Protein AF-A0A3Q3MUT2-F1 (afdb_monomer)

Foldseek 3Di:
DPPVVVVVVVVVVVVVVVVVPPPPPPDPPPDFDWDWDDADPVGDIDIDTDDPPPPDDPPDPVSVVVVVVVVVVVVVVVVVVVVVVVVVVVVVVVVVVVVVVVVVVVVVVVVVVVVVVVVVVVVVVVVVVVVD

Organism: NCBI:txid205130

InterPro domains:
  IPR022082 Noelin domain [PF12308] (27-124)
  IPR050605 Olfactomed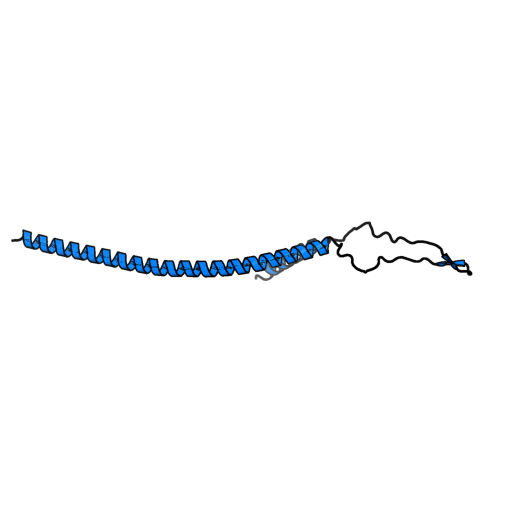in-like domain-containing protein [PTHR23192] (33-124)

Mean predicted aligned error: 19.08 Å

Solvent-accessible surface area (backbone atoms only — not comparable to full-atom values): 8045 Å² total; per-residue (Å²): 143,68,68,67,62,59,50,52,53,52,51,53,54,49,58,62,54,56,71,74,66,74,74,73,80,87,68,93,81,78,76,82,70,70,58,80,69,55,71,47,100,83,73,50,75,48,72,60,72,74,72,80,74,88,73,82,73,94,68,50,66,67,60,51,50,51,51,53,49,50,54,49,52,52,52,49,52,53,52,49,53,55,47,50,57,48,50,55,50,51,50,54,50,52,53,53,49,50,56,51,49,53,55,50,50,53,52,51,51,52,52,52,52,52,50,52,52,51,51,54,52,51,52,54,52,53,53,56,62,74,74,109

Sequence (132 aa):
MQPASKLLTLILLIFMGTELTQVLPANPEESWQVYSSAQDSEGRCVCTVVAPQQSMCSRDARTKQLRQLLEKVQNMTQSIQVLDQRTQRDLQYVEKMEVQLRGLETKFRQVEENHKQNIAKQYKVQSLISSH

Radius of gyration: 41.92 Å; Cα contacts (8 Å, |Δi|>4): 28; chains: 1; bounding box: 70×48×135 Å

pLDDT: mean 76.7, std 18.64, range [40.69, 98.31]

Secondary structure (DSSP, 8-state):
--HHHHHHHHHHHHHHHHTTS------------EEEEEE-TTSPEEEEE-PPP-S--TT-HHHHHHHHHHHHHHHHHHHHHHHHHHHHHHHHHHHHHHHHHHHHHHHHHHHHHHHHHHHHHHHHHHHHHHT-

Structure (mmCIF, N/CA/C/O backbone):
data_AF-A0A3Q3MUT2-F1
#
_entry.id   AF-A0A3Q3MUT2-F1
#
loop_
_atom_site.group_PDB
_atom_site.id
_atom_site.type_symbol
_atom_site.label_atom_id
_atom_site.label_alt_id
_atom_site.label_comp_id
_atom_site.label_asym_id
_atom_site.label_entity_id
_atom_site.label_seq_id
_atom_site.pdbx_PDB_ins_code
_atom_site.Cartn_x
_atom_site.Cartn_y
_atom_site.Cartn_z
_atom_site.occupancy
_atom_site.B_iso_or_equiv
_atom_site.auth_seq_id
_atom_site.auth_comp_id
_atom_site.auth_asym_id
_atom_site.auth_atom_id
_atom_site.pdbx_PDB_model_num
ATOM 1 N N . MET A 1 1 ? -0.431 40.759 -4.231 1.00 47.97 1 MET A N 1
ATOM 2 C CA . MET A 1 1 ? 0.695 40.756 -5.195 1.00 47.97 1 MET A CA 1
ATOM 3 C C . MET A 1 1 ? 1.488 39.457 -5.029 1.00 47.97 1 MET A C 1
ATOM 5 O O . MET A 1 1 ? 2.404 39.409 -4.228 1.00 47.97 1 MET A O 1
ATOM 9 N N . GLN A 1 2 ? 1.089 38.371 -5.702 1.00 59.97 2 GLN A N 1
ATOM 10 C CA . GLN A 1 2 ? 1.756 37.052 -5.646 1.00 59.97 2 GLN A CA 1
ATOM 11 C C . GLN A 1 2 ? 2.146 36.406 -7.009 1.00 59.97 2 GLN A C 1
ATOM 13 O O . GLN A 1 2 ? 2.590 35.257 -6.990 1.00 59.97 2 GLN A O 1
ATOM 18 N N . PRO A 1 3 ? 2.050 37.059 -8.194 1.00 60.22 3 PRO A N 1
ATOM 19 C CA . PRO A 1 3 ? 2.354 36.376 -9.460 1.00 60.22 3 PRO A CA 1
ATOM 20 C C . PRO A 1 3 ? 3.863 36.189 -9.713 1.00 60.22 3 PRO A C 1
ATOM 22 O O . PRO A 1 3 ? 4.257 35.246 -10.393 1.00 60.22 3 PRO A O 1
ATOM 25 N N . ALA A 1 4 ? 4.720 37.037 -9.132 1.00 63.25 4 ALA A N 1
ATOM 26 C CA . ALA A 1 4 ? 6.162 37.025 -9.394 1.00 63.25 4 ALA A CA 1
ATOM 27 C C . ALA A 1 4 ? 6.881 35.795 -8.813 1.00 63.25 4 ALA A C 1
ATOM 29 O O . ALA A 1 4 ? 7.789 35.263 -9.441 1.00 63.25 4 ALA A O 1
ATOM 30 N N . SER A 1 5 ? 6.445 35.296 -7.650 1.00 69.62 5 SER A N 1
ATOM 31 C CA . SER A 1 5 ? 7.063 34.124 -7.010 1.00 69.62 5 SER A CA 1
ATOM 32 C C . SER A 1 5 ? 6.817 32.846 -7.813 1.00 69.62 5 SER A C 1
ATOM 34 O O . SER A 1 5 ? 7.750 32.087 -8.052 1.00 69.62 5 SER A O 1
ATOM 36 N N . LYS A 1 6 ? 5.589 32.655 -8.312 1.00 72.94 6 LYS A N 1
ATOM 37 C CA . LYS A 1 6 ? 5.221 31.503 -9.149 1.00 72.94 6 LYS A CA 1
ATOM 38 C C . LYS A 1 6 ? 5.990 31.500 -10.471 1.00 72.94 6 LYS A C 1
ATOM 40 O O . LYS A 1 6 ? 6.438 30.444 -10.907 1.00 72.94 6 LYS A O 1
ATOM 45 N N . LEU A 1 7 ? 6.175 32.678 -11.070 1.00 78.00 7 LEU A N 1
ATOM 46 C CA . LE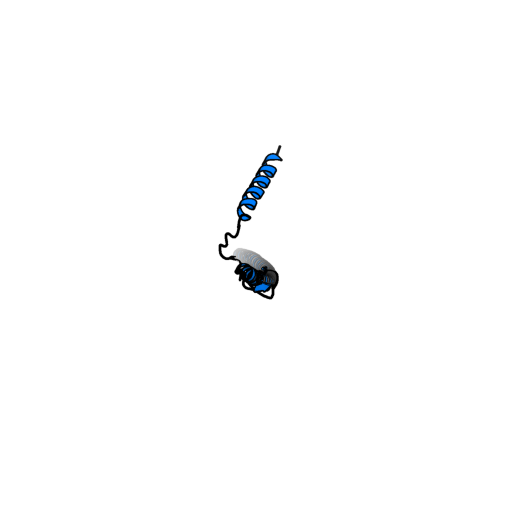U A 1 7 ? 6.942 32.842 -12.303 1.00 78.00 7 LEU A CA 1
ATOM 47 C C . LEU A 1 7 ? 8.429 32.529 -12.085 1.00 78.00 7 LEU A C 1
ATOM 49 O O . LEU A 1 7 ? 9.021 31.806 -12.879 1.00 78.00 7 LEU A O 1
ATOM 53 N N . LEU A 1 8 ? 9.007 32.997 -10.973 1.00 78.88 8 LEU A N 1
ATOM 54 C CA . LEU A 1 8 ? 10.399 32.721 -10.618 1.00 78.88 8 LEU A CA 1
ATOM 55 C C . LEU A 1 8 ? 10.641 31.219 -10.399 1.00 78.88 8 LEU A C 1
ATOM 57 O O . LEU A 1 8 ? 11.628 30.673 -10.883 1.00 78.88 8 LEU A O 1
ATOM 61 N N . THR A 1 9 ? 9.714 30.534 -9.719 1.00 80.06 9 THR A N 1
ATOM 62 C CA . THR A 1 9 ? 9.778 29.078 -9.527 1.00 80.06 9 THR A CA 1
ATOM 63 C C . THR A 1 9 ? 9.677 28.330 -10.854 1.00 80.06 9 THR A C 1
ATOM 65 O O . THR A 1 9 ? 10.409 27.368 -11.064 1.00 80.06 9 THR A O 1
ATOM 68 N N . LEU A 1 10 ? 8.814 28.777 -11.771 1.00 78.69 10 LEU A N 1
ATOM 69 C CA . LEU A 1 10 ? 8.665 28.149 -13.084 1.00 78.69 10 LEU A CA 1
ATOM 70 C C . LEU A 1 10 ? 9.933 28.313 -13.936 1.00 78.69 10 LEU A C 1
ATOM 72 O O . LEU A 1 10 ? 10.381 27.355 -14.557 1.00 78.69 10 LEU A O 1
ATOM 76 N N . ILE A 1 11 ? 10.549 29.498 -13.912 1.00 79.75 11 ILE A N 1
ATOM 77 C CA . ILE A 1 11 ? 11.806 29.779 -14.620 1.00 79.75 11 ILE A CA 1
ATOM 78 C C . ILE A 1 11 ? 12.950 28.926 -14.057 1.00 79.75 11 ILE A C 1
ATOM 80 O O . ILE A 1 11 ? 13.709 28.350 -14.832 1.00 79.75 11 ILE A O 1
ATOM 84 N N . LEU A 1 12 ? 13.041 28.783 -12.731 1.00 78.12 12 LEU A N 1
ATOM 85 C CA . LEU A 1 12 ? 14.031 27.918 -12.080 1.00 78.12 12 LEU A CA 1
ATOM 86 C C . LEU A 1 12 ? 13.859 26.444 -12.471 1.00 78.12 12 LEU A C 1
ATOM 88 O O . LEU A 1 12 ? 14.844 25.770 -12.756 1.00 78.12 12 LEU A O 1
ATOM 92 N N . LEU A 1 13 ? 12.621 25.947 -12.536 1.00 77.31 13 LEU A N 1
ATOM 93 C CA . LEU A 1 13 ? 12.341 24.573 -12.968 1.00 77.31 13 LEU A CA 1
ATOM 94 C C . LEU A 1 13 ? 12.719 24.337 -14.438 1.00 77.31 13 LEU A C 1
ATOM 96 O O . LEU A 1 13 ? 13.233 23.270 -14.768 1.00 77.31 13 LEU A O 1
ATOM 100 N N . ILE A 1 14 ? 12.512 25.330 -15.306 1.00 76.38 14 ILE A N 1
ATOM 101 C CA . ILE A 1 14 ? 12.891 25.253 -16.723 1.00 76.38 14 ILE A CA 1
ATOM 102 C C . ILE A 1 14 ? 14.417 25.272 -16.877 1.00 76.38 14 ILE A C 1
ATOM 104 O O . ILE A 1 14 ? 14.954 24.416 -17.574 1.00 76.38 14 ILE A O 1
ATOM 108 N N . PHE A 1 15 ? 15.122 26.172 -16.181 1.00 66.81 15 PHE A N 1
ATOM 109 C CA . PHE A 1 15 ? 16.590 26.257 -16.223 1.00 66.81 15 PHE A CA 1
ATOM 110 C C . PHE A 1 15 ? 17.275 24.988 -15.693 1.00 66.81 15 PHE A C 1
ATOM 112 O O . PHE A 1 15 ? 18.249 24.515 -16.272 1.00 66.81 15 PHE A O 1
ATOM 119 N N . MET A 1 16 ? 16.740 24.387 -14.627 1.00 67.56 16 MET A N 1
ATOM 120 C CA . MET A 1 16 ? 17.244 23.110 -14.106 1.00 67.56 16 MET A CA 1
ATOM 121 C C . MET A 1 16 ? 16.928 21.930 -15.045 1.00 67.56 16 MET A C 1
ATOM 123 O O . MET A 1 16 ? 17.662 20.945 -15.066 1.00 67.56 16 MET A O 1
ATOM 127 N N . GLY A 1 17 ? 15.852 22.020 -15.838 1.00 61.28 17 GLY A N 1
ATOM 128 C CA . GLY A 1 17 ? 15.485 21.019 -16.845 1.00 61.28 17 GLY A CA 1
ATOM 129 C C . GLY A 1 17 ? 16.324 21.084 -18.128 1.00 61.28 17 GLY A C 1
ATOM 130 O O . GLY A 1 17 ? 16.551 20.054 -18.765 1.00 61.28 17 GLY A O 1
ATOM 131 N N . THR A 1 18 ? 16.829 22.264 -18.502 1.00 59.53 18 THR A N 1
ATOM 132 C CA . THR A 1 18 ? 17.650 22.438 -19.713 1.00 59.53 18 THR A CA 1
ATOM 133 C C . THR A 1 18 ? 19.070 21.892 -19.563 1.00 59.53 18 THR A C 1
ATOM 135 O O . THR A 1 18 ? 19.602 21.341 -20.527 1.00 59.53 18 THR A O 1
ATOM 138 N N . GLU A 1 19 ? 19.647 21.931 -18.358 1.00 55.28 19 GLU A N 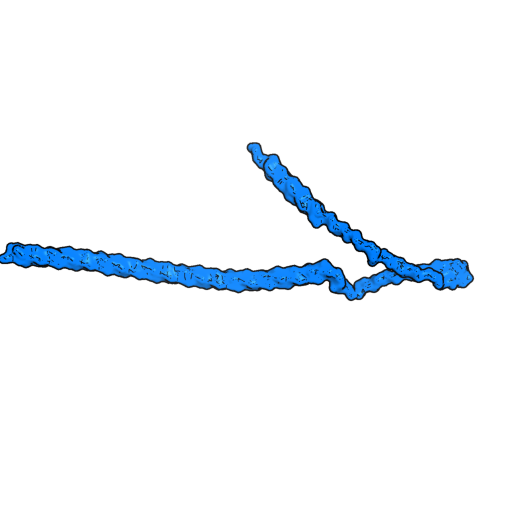1
ATOM 139 C CA . GLU A 1 19 ? 20.974 21.354 -18.072 1.00 55.28 19 GLU A CA 1
ATOM 140 C C . GLU A 1 19 ? 20.993 19.817 -18.187 1.00 55.28 19 GLU A C 1
ATOM 142 O O . GLU A 1 19 ? 22.036 19.220 -18.443 1.00 55.28 19 GLU A O 1
ATOM 147 N N . LEU A 1 20 ? 19.837 19.148 -18.074 1.00 52.12 20 LEU A N 1
ATOM 148 C CA . LEU A 1 20 ? 19.752 17.685 -18.171 1.00 52.12 20 LEU A CA 1
ATOM 149 C C . LEU A 1 20 ? 19.652 17.155 -19.615 1.00 52.12 20 LEU A C 1
ATOM 151 O O . LEU A 1 20 ? 19.651 15.941 -19.822 1.00 52.12 20 LEU A O 1
ATOM 155 N N . THR A 1 21 ? 19.549 18.038 -20.617 1.00 51.66 21 THR A N 1
ATOM 156 C CA . THR A 1 21 ? 19.313 17.639 -22.020 1.00 51.66 21 THR A CA 1
ATOM 157 C C . THR A 1 21 ? 20.555 17.783 -22.910 1.00 51.66 21 THR A C 1
ATOM 159 O O . THR A 1 21 ? 20.557 17.308 -24.043 1.00 51.66 21 THR A O 1
ATOM 162 N N . GLN A 1 22 ? 21.660 18.341 -22.405 1.00 49.47 22 GLN A N 1
ATOM 163 C CA . GLN A 1 22 ? 22.934 18.380 -23.132 1.00 49.47 22 GLN A CA 1
ATOM 164 C C . GLN A 1 22 ? 23.771 17.118 -22.885 1.00 49.47 22 GLN A C 1
ATOM 166 O O . GLN A 1 22 ? 24.910 17.175 -22.435 1.00 49.47 22 GLN A O 1
ATOM 171 N N . VAL A 1 23 ? 23.222 15.948 -23.217 1.00 43.12 23 VAL A N 1
ATOM 172 C CA . VAL A 1 23 ? 24.054 14.769 -23.495 1.00 43.12 23 VAL A CA 1
ATOM 173 C C . VAL A 1 23 ? 24.223 14.704 -25.004 1.00 43.12 23 VAL A C 1
ATOM 175 O O . VAL A 1 23 ? 23.531 13.962 -25.698 1.00 43.12 23 VAL A O 1
ATOM 178 N N . LEU A 1 24 ? 25.122 15.544 -25.515 1.00 42.84 24 LEU A N 1
ATOM 179 C CA . LEU A 1 24 ? 25.700 15.347 -26.835 1.0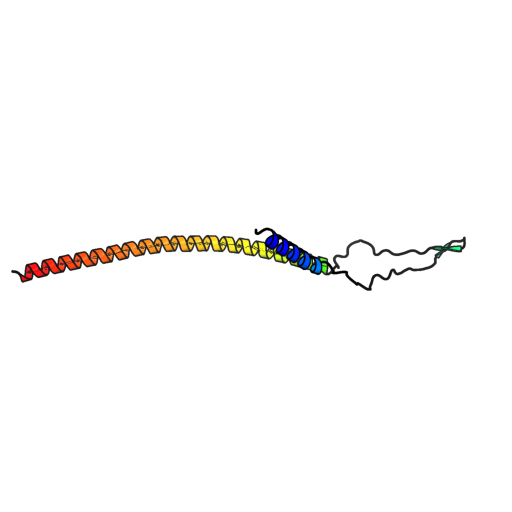0 42.84 24 LEU A CA 1
ATOM 180 C C . LEU A 1 24 ? 26.565 14.078 -26.729 1.00 42.84 24 LEU A C 1
ATOM 182 O O . LEU A 1 24 ? 27.521 14.079 -25.949 1.00 42.84 24 LEU A O 1
ATOM 186 N N . PRO A 1 25 ? 26.261 12.973 -27.431 1.00 40.69 25 PRO A N 1
ATOM 187 C CA . PRO A 1 25 ? 27.174 11.851 -27.459 1.00 40.69 25 PRO A CA 1
ATOM 188 C C . PRO A 1 25 ? 28.338 12.248 -28.366 1.00 40.69 25 PRO A C 1
ATOM 190 O O . PRO A 1 25 ? 28.265 12.113 -29.583 1.00 40.69 25 PRO A O 1
ATOM 193 N N . ALA A 1 26 ? 29.420 12.753 -27.775 1.00 45.00 26 ALA A N 1
ATOM 194 C CA . ALA A 1 26 ? 30.723 12.741 -28.422 1.00 45.00 26 ALA A CA 1
ATOM 195 C C . ALA A 1 26 ? 31.200 11.281 -28.461 1.00 45.00 26 ALA A C 1
ATOM 197 O O . ALA A 1 26 ? 31.929 10.826 -27.582 1.00 45.00 26 ALA A O 1
ATOM 198 N N . ASN A 1 27 ? 30.708 10.516 -29.435 1.00 42.22 27 ASN A N 1
ATOM 199 C CA . ASN A 1 27 ? 31.257 9.210 -29.769 1.00 42.22 27 ASN A CA 1
ATOM 200 C C . ASN A 1 27 ? 32.292 9.406 -30.892 1.00 42.22 27 ASN A C 1
ATOM 202 O O . ASN A 1 27 ? 31.908 9.864 -31.967 1.00 42.22 27 ASN A O 1
ATOM 206 N N . PRO A 1 28 ? 33.584 9.102 -30.676 1.00 46.81 28 PRO A N 1
ATOM 207 C CA . PRO A 1 28 ? 34.602 9.233 -31.711 1.00 46.81 28 PRO A CA 1
ATOM 208 C C . PRO A 1 28 ? 34.726 8.000 -32.629 1.00 46.81 28 PRO A C 1
ATOM 210 O O . PRO A 1 28 ? 35.728 7.888 -33.328 1.00 46.81 28 PRO A O 1
ATOM 213 N N . GLU A 1 29 ? 33.749 7.085 -32.680 1.00 46.91 29 GLU A N 1
ATOM 214 C CA . GLU A 1 29 ? 33.814 5.887 -33.539 1.00 46.91 29 GLU A CA 1
ATOM 215 C C . GLU A 1 29 ? 32.682 5.775 -34.580 1.00 46.91 29 GLU A C 1
ATOM 217 O O . GLU A 1 29 ? 32.010 4.754 -34.691 1.00 46.91 29 GLU A O 1
ATOM 222 N N . GLU A 1 30 ? 32.507 6.801 -35.415 1.00 48.41 30 GLU A N 1
ATOM 223 C CA . GLU A 1 30 ? 31.824 6.678 -36.718 1.00 48.41 30 GLU A CA 1
ATOM 224 C C . GLU A 1 30 ? 32.784 7.068 -37.853 1.00 48.41 30 GLU A C 1
ATOM 226 O O . GLU A 1 30 ? 32.581 8.032 -38.588 1.00 48.41 30 GLU A O 1
ATOM 231 N N . SER A 1 31 ? 33.891 6.336 -37.990 1.00 44.88 31 SER A N 1
ATOM 232 C CA . SER A 1 31 ? 34.734 6.468 -39.179 1.00 44.88 31 SER A CA 1
ATOM 233 C C . SER A 1 31 ? 34.113 5.662 -40.319 1.00 44.88 31 SER A C 1
ATOM 235 O O . SER A 1 31 ? 34.104 4.430 -40.291 1.00 44.88 31 SER A O 1
ATOM 237 N N . TRP A 1 32 ? 33.569 6.358 -41.320 1.00 54.44 32 TRP A N 1
ATOM 238 C CA . TRP A 1 32 ? 33.148 5.760 -42.585 1.00 54.44 32 TRP A CA 1
ATOM 239 C C . TRP A 1 32 ? 34.333 5.015 -43.209 1.00 54.44 32 TRP A C 1
ATOM 241 O O . TRP A 1 32 ? 35.309 5.634 -43.628 1.00 54.44 32 TRP A O 1
ATOM 251 N N . GLN A 1 33 ? 34.264 3.687 -43.302 1.00 53.47 33 GLN A N 1
ATOM 252 C CA . GLN A 1 33 ? 35.265 2.935 -44.055 1.00 53.47 33 GLN A CA 1
ATOM 253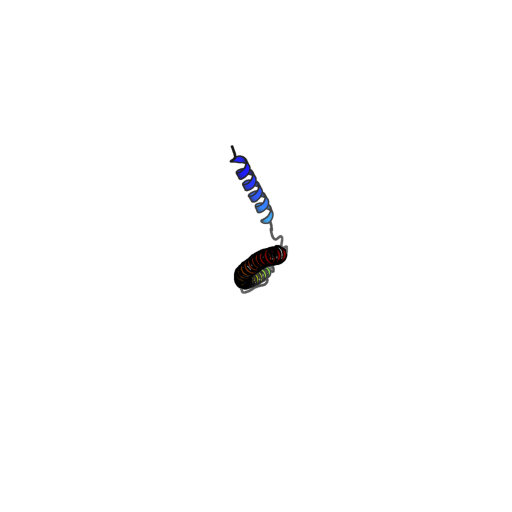 C C . GLN A 1 33 ? 34.924 3.007 -45.546 1.00 53.47 33 GLN A C 1
ATOM 255 O O . GLN A 1 33 ? 33.989 2.367 -46.027 1.00 53.47 33 GLN A O 1
ATOM 260 N N . VAL A 1 34 ? 35.673 3.838 -46.273 1.00 55.12 34 VAL A N 1
ATOM 261 C CA . VAL A 1 34 ? 35.557 4.007 -47.725 1.00 55.12 34 VAL A CA 1
ATOM 262 C C . VAL A 1 34 ? 36.602 3.129 -48.405 1.00 55.12 34 VAL A C 1
ATOM 264 O O . VAL A 1 34 ? 37.800 3.377 -48.283 1.00 55.12 34 VAL A O 1
ATOM 267 N N . TYR A 1 35 ? 36.161 2.119 -49.153 1.00 53.44 35 TYR A N 1
ATOM 268 C CA . TYR A 1 35 ? 37.037 1.378 -50.058 1.00 53.44 35 TYR A CA 1
ATOM 269 C C . TYR A 1 35 ? 37.070 2.110 -51.402 1.00 53.44 35 TYR A C 1
ATOM 271 O O . TYR A 1 35 ? 36.024 2.341 -52.013 1.00 53.44 35 TYR A O 1
ATOM 279 N N . SER A 1 36 ? 38.259 2.518 -51.849 1.00 58.69 36 SER A N 1
ATOM 280 C CA . SER A 1 36 ? 38.419 3.254 -53.105 1.00 58.69 36 SER A CA 1
ATOM 281 C C . SER A 1 36 ? 38.934 2.358 -54.234 1.00 58.69 36 SER A C 1
ATOM 283 O O . SER A 1 36 ? 39.889 1.604 -54.056 1.00 58.69 36 SER A O 1
ATOM 285 N N . SER A 1 37 ? 38.322 2.555 -55.406 1.00 55.22 37 SER A N 1
ATOM 286 C CA . SER A 1 37 ? 38.684 2.127 -56.766 1.00 55.22 37 SER A CA 1
ATOM 287 C C . SER A 1 37 ? 38.259 0.728 -57.244 1.00 55.22 37 SER A C 1
ATOM 289 O O . SER A 1 37 ? 38.977 -0.258 -57.132 1.00 55.22 37 SER A O 1
ATOM 291 N N . ALA A 1 38 ? 37.124 0.693 -57.947 1.00 61.31 38 ALA A N 1
ATOM 292 C CA . ALA A 1 38 ? 37.064 0.027 -59.247 1.00 61.31 38 ALA A CA 1
ATOM 293 C C . ALA A 1 38 ? 37.038 1.129 -60.322 1.00 61.31 38 ALA A C 1
ATOM 295 O O . ALA A 1 38 ? 36.304 2.113 -60.178 1.00 61.31 38 ALA A O 1
ATOM 296 N N . GLN A 1 39 ? 37.890 1.011 -61.341 1.00 61.59 39 GLN A N 1
ATOM 297 C CA . GLN A 1 39 ? 38.003 1.990 -62.422 1.00 61.59 39 GLN A CA 1
ATOM 298 C C . GLN A 1 39 ? 37.136 1.533 -63.595 1.00 61.59 39 GLN A C 1
ATOM 300 O O . GLN A 1 39 ? 37.299 0.420 -64.092 1.00 61.59 39 GLN A O 1
ATOM 305 N N . ASP A 1 40 ? 36.198 2.380 -64.009 1.00 60.97 40 ASP A N 1
ATOM 306 C CA . ASP A 1 40 ? 35.431 2.155 -65.233 1.00 60.97 40 ASP A CA 1
ATOM 307 C C . ASP A 1 40 ? 36.332 2.393 -66.461 1.00 60.97 40 ASP A C 1
ATOM 309 O O . ASP A 1 40 ? 37.319 3.128 -66.380 1.00 60.97 40 ASP A O 1
ATOM 313 N N . SER A 1 41 ? 35.987 1.805 -67.607 1.00 64.81 41 SER A N 1
ATOM 314 C CA . SER A 1 41 ? 36.735 1.891 -68.878 1.00 64.81 41 SER A CA 1
ATOM 315 C C . SER A 1 41 ? 36.970 3.326 -69.389 1.00 64.81 41 SER A C 1
ATOM 317 O O . SER A 1 41 ? 37.820 3.549 -70.247 1.00 64.81 41 SER A O 1
ATOM 319 N N . GLU A 1 42 ? 36.273 4.306 -68.809 1.00 69.56 42 GLU A N 1
ATOM 320 C CA . GLU A 1 42 ? 36.385 5.743 -69.086 1.00 69.56 42 GLU A CA 1
ATOM 321 C C . GLU A 1 42 ? 37.191 6.528 -68.021 1.00 69.56 42 GLU A C 1
ATOM 323 O O . GLU A 1 42 ? 37.182 7.757 -68.013 1.00 69.56 42 GLU A O 1
ATOM 328 N N . GLY A 1 43 ? 37.875 5.850 -67.090 1.00 64.69 43 GLY A N 1
ATOM 329 C CA . GLY A 1 43 ? 38.799 6.474 -66.128 1.00 64.69 43 GLY A CA 1
ATOM 330 C C . GLY A 1 43 ? 38.154 7.133 -64.900 1.00 64.69 43 GLY A C 1
ATOM 331 O O . GLY A 1 43 ? 38.848 7.788 -64.123 1.00 64.69 43 GLY A O 1
ATOM 332 N N . ARG A 1 44 ? 36.845 6.958 -64.678 1.00 67.44 44 ARG A N 1
ATOM 333 C CA . ARG A 1 44 ? 36.139 7.475 -63.490 1.00 67.44 44 ARG A CA 1
ATOM 334 C C . ARG A 1 44 ? 36.282 6.518 -62.300 1.00 67.44 44 ARG A C 1
ATOM 336 O O . ARG A 1 44 ? 36.074 5.314 -62.441 1.00 67.44 44 ARG A O 1
ATOM 343 N N . CYS A 1 45 ? 36.599 7.056 -61.121 1.00 65.81 45 CYS A N 1
ATOM 344 C CA . CYS A 1 45 ? 36.671 6.292 -59.873 1.00 65.81 45 CYS A CA 1
ATOM 345 C C . CYS A 1 45 ? 35.277 6.125 -59.260 1.00 65.81 45 CYS A C 1
ATOM 347 O O . CYS A 1 45 ? 34.616 7.118 -58.954 1.00 65.81 45 CYS A O 1
ATOM 349 N N . VAL A 1 46 ? 34.850 4.882 -59.035 1.00 66.56 46 VAL A N 1
ATOM 350 C CA . VAL A 1 46 ? 33.615 4.589 -58.297 1.00 66.56 46 VAL A CA 1
ATOM 351 C C . VAL A 1 46 ? 33.966 4.255 -56.848 1.00 66.56 46 VAL A C 1
ATOM 353 O O . VAL A 1 46 ? 34.681 3.288 -56.579 1.00 66.56 46 VAL A O 1
ATOM 356 N N . CYS A 1 47 ? 33.466 5.061 -55.909 1.00 64.62 47 CYS A N 1
ATOM 357 C CA . CYS A 1 47 ? 33.579 4.816 -54.471 1.00 64.62 47 CYS A CA 1
ATOM 358 C C . CYS A 1 47 ? 32.285 4.166 -53.978 1.00 64.62 47 CYS A C 1
ATOM 360 O O . CYS A 1 47 ? 31.222 4.783 -54.050 1.00 64.62 47 CYS A O 1
ATOM 362 N N . THR A 1 48 ? 32.365 2.940 -53.461 1.00 65.50 48 THR A N 1
ATOM 363 C CA . THR A 1 48 ? 31.210 2.296 -52.820 1.00 65.50 48 THR A CA 1
ATOM 364 C C . THR A 1 48 ? 31.338 2.463 -51.315 1.00 65.50 48 THR A C 1
ATOM 366 O O . THR A 1 48 ? 32.270 1.948 -50.700 1.00 65.50 48 THR A O 1
ATOM 369 N N . VAL A 1 49 ? 30.405 3.202 -50.721 1.00 66.50 49 VAL A N 1
ATOM 370 C CA . VAL A 1 49 ? 30.302 3.338 -49.268 1.00 66.50 49 VAL A CA 1
ATOM 371 C C . VAL A 1 49 ? 29.421 2.218 -48.724 1.00 66.50 49 VAL A C 1
ATOM 373 O O . VAL A 1 49 ? 28.282 2.045 -49.156 1.00 66.50 49 VAL A O 1
ATOM 376 N N . VAL A 1 50 ? 29.945 1.434 -47.781 1.00 63.28 50 VAL A N 1
ATOM 377 C CA . VAL A 1 50 ? 29.141 0.442 -47.060 1.00 63.28 50 VAL A CA 1
ATOM 378 C C . VAL A 1 50 ? 28.493 1.156 -45.882 1.00 63.28 50 VAL A C 1
ATOM 380 O O . VAL A 1 50 ? 29.121 1.369 -44.848 1.00 63.28 50 VAL A O 1
ATOM 383 N N . ALA A 1 51 ? 27.231 1.552 -46.045 1.00 61.88 51 ALA A N 1
ATOM 384 C CA . ALA A 1 51 ? 26.424 1.961 -44.905 1.00 61.88 51 ALA A CA 1
ATOM 385 C C . ALA A 1 51 ? 26.221 0.736 -43.989 1.00 61.88 51 ALA A C 1
ATOM 387 O O . ALA A 1 51 ? 25.895 -0.343 -44.501 1.00 61.88 51 ALA A O 1
ATOM 388 N N . PRO A 1 52 ? 26.397 0.862 -42.661 1.00 51.84 52 PRO A N 1
ATOM 389 C CA . PRO A 1 52 ? 26.057 -0.207 -41.732 1.00 51.84 52 PRO A CA 1
ATOM 390 C C . PRO A 1 52 ? 24.620 -0.659 -42.004 1.00 51.84 52 PRO A C 1
ATOM 392 O O . PRO A 1 52 ? 23.703 0.164 -42.036 1.00 51.84 52 PRO A O 1
ATOM 395 N N . GLN A 1 53 ? 24.421 -1.954 -42.254 1.00 52.25 53 GLN A N 1
ATOM 396 C CA . GLN A 1 53 ? 23.091 -2.512 -42.490 1.00 52.25 53 GLN A CA 1
ATOM 397 C C . GLN A 1 53 ? 22.200 -2.150 -41.294 1.00 52.25 53 GLN A C 1
ATOM 399 O O . GLN A 1 53 ? 22.444 -2.603 -40.177 1.00 52.25 53 GLN A O 1
ATOM 404 N N . GLN A 1 54 ? 21.146 -1.358 -41.525 1.00 54.47 54 GLN A N 1
ATOM 405 C CA . GLN A 1 54 ? 20.142 -0.987 -40.513 1.00 54.47 54 GLN A CA 1
ATOM 406 C C . GLN A 1 54 ? 19.280 -2.184 -40.059 1.00 54.47 54 GLN A C 1
ATOM 408 O O . GLN A 1 54 ? 18.208 -2.020 -39.481 1.00 54.47 54 GLN A O 1
ATOM 413 N N . SER A 1 55 ? 19.720 -3.415 -40.313 1.00 51.88 55 SER A N 1
ATOM 414 C CA . SER A 1 55 ? 19.094 -4.610 -39.781 1.00 51.88 55 SER A CA 1
ATOM 415 C C . SER A 1 55 ? 19.695 -4.938 -38.413 1.00 51.88 55 SER A C 1
ATOM 417 O O . SER A 1 55 ? 20.769 -5.524 -38.307 1.00 51.88 55 SER A O 1
ATOM 419 N N . MET A 1 56 ? 18.924 -4.633 -37.369 1.00 49.22 56 MET A N 1
ATOM 420 C CA . MET A 1 56 ? 18.933 -5.362 -36.096 1.00 49.22 56 MET A CA 1
ATOM 421 C C . MET A 1 56 ? 20.209 -5.234 -35.246 1.00 49.22 56 MET A C 1
ATOM 423 O O . MET A 1 56 ? 20.939 -6.200 -35.042 1.00 49.22 56 MET A O 1
ATOM 427 N N . CYS A 1 57 ? 20.413 -4.083 -34.600 1.00 45.88 57 CYS A N 1
ATOM 428 C CA . CYS A 1 57 ? 21.278 -4.011 -33.421 1.00 45.88 57 CYS A CA 1
ATOM 429 C C . CYS A 1 57 ? 20.536 -3.447 -32.209 1.00 45.88 57 CYS A C 1
ATOM 431 O O . CYS A 1 57 ? 20.575 -2.267 -31.887 1.00 45.88 57 CYS A O 1
ATOM 433 N N . SER A 1 58 ? 19.965 -4.372 -31.440 1.00 50.72 58 SER A N 1
ATOM 434 C CA . SER A 1 58 ? 19.632 -4.257 -30.017 1.00 50.72 58 SER A CA 1
ATOM 435 C C . SER A 1 58 ? 20.865 -3.964 -29.114 1.00 50.72 58 SER A C 1
ATOM 437 O O . SER A 1 58 ? 20.933 -4.447 -27.978 1.00 50.72 58 SER A O 1
ATOM 439 N N . ARG A 1 59 ? 21.876 -3.232 -29.608 1.00 53.72 59 ARG A N 1
ATOM 440 C CA . ARG A 1 59 ? 23.181 -2.995 -28.959 1.00 53.72 59 ARG A CA 1
ATOM 441 C C . ARG A 1 59 ? 23.376 -1.588 -28.402 1.00 53.72 59 ARG A C 1
ATOM 443 O O . ARG A 1 59 ? 24.373 -1.393 -27.716 1.00 53.72 59 ARG A O 1
ATOM 450 N N . ASP A 1 60 ? 22.431 -0.667 -28.570 1.00 60.53 60 ASP A N 1
ATOM 451 C CA . ASP A 1 60 ? 22.460 0.573 -27.796 1.00 60.53 60 ASP A CA 1
ATOM 452 C C . ASP A 1 60 ? 22.321 0.238 -26.312 1.00 60.53 60 ASP A C 1
ATOM 454 O O . ASP A 1 60 ? 21.276 -0.248 -25.863 1.00 60.53 60 ASP A O 1
ATOM 458 N N . ALA A 1 61 ? 23.375 0.491 -25.533 1.00 64.19 61 ALA A N 1
ATOM 459 C CA . ALA A 1 61 ? 23.346 0.357 -24.077 1.00 64.19 61 ALA A CA 1
ATOM 460 C C . ALA A 1 61 ? 22.114 1.072 -23.489 1.00 64.19 61 ALA A C 1
ATOM 462 O O . ALA A 1 61 ? 21.434 0.525 -22.623 1.00 64.19 61 ALA A O 1
ATOM 463 N N . ARG A 1 62 ? 21.743 2.216 -24.079 1.00 69.50 62 ARG A N 1
ATOM 464 C CA . ARG A 1 6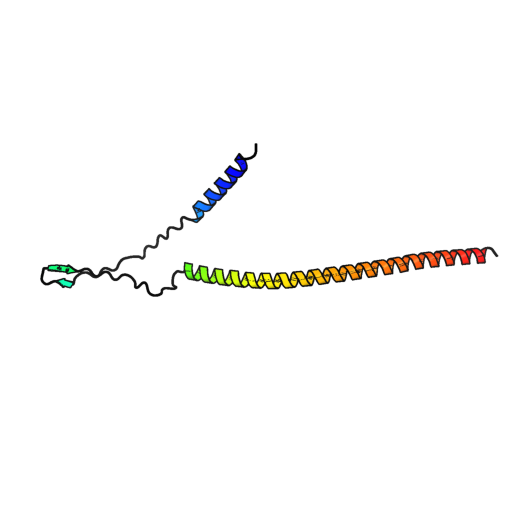2 ? 20.538 2.991 -23.766 1.00 69.50 62 ARG A CA 1
ATOM 465 C C . ARG A 1 62 ? 19.236 2.204 -23.957 1.00 69.50 62 ARG A C 1
ATOM 467 O O . ARG A 1 62 ? 18.362 2.250 -23.096 1.00 69.50 62 ARG A O 1
ATOM 474 N N . THR A 1 63 ? 19.101 1.443 -25.041 1.00 67.94 63 THR A N 1
ATOM 475 C CA . THR A 1 63 ? 17.898 0.641 -25.328 1.00 67.94 63 THR A CA 1
ATOM 476 C C . THR A 1 63 ? 17.783 -0.555 -24.379 1.00 67.94 63 THR A C 1
ATOM 478 O O . THR A 1 63 ? 16.681 -0.909 -23.958 1.00 67.94 63 THR A O 1
ATOM 481 N N . LYS A 1 64 ? 18.910 -1.154 -23.970 1.00 74.50 64 LYS A N 1
ATOM 482 C CA . LYS A 1 64 ? 18.926 -2.195 -22.926 1.00 74.50 64 LYS A CA 1
ATOM 483 C C . LYS A 1 64 ? 18.573 -1.630 -21.548 1.00 74.50 64 LYS A C 1
ATOM 485 O O . LYS A 1 64 ? 17.755 -2.225 -20.853 1.00 74.50 64 LYS A O 1
ATOM 490 N N . GLN A 1 65 ? 19.123 -0.469 -21.192 1.00 80.94 65 GLN A N 1
ATOM 491 C CA . GLN A 1 65 ? 18.793 0.232 -19.948 1.00 80.94 65 GLN A CA 1
ATOM 492 C C . GLN A 1 65 ? 17.307 0.597 -19.878 1.00 80.94 65 GLN A C 1
ATOM 494 O O . GLN A 1 65 ? 16.672 0.378 -18.852 1.00 80.94 65 GLN A O 1
ATOM 499 N N . LEU A 1 66 ? 16.729 1.093 -20.977 1.00 84.12 66 LEU A N 1
ATOM 500 C CA . LEU A 1 66 ? 15.302 1.410 -21.053 1.00 84.12 66 LEU A CA 1
ATOM 501 C C . LEU A 1 66 ? 14.423 0.168 -20.865 1.00 84.12 66 LEU A C 1
ATOM 503 O O . LEU A 1 66 ? 13.461 0.229 -20.107 1.00 84.12 66 LEU A O 1
ATOM 507 N N . ARG A 1 67 ? 14.763 -0.970 -21.485 1.00 83.69 67 ARG A N 1
ATOM 508 C CA . ARG A 1 67 ? 14.020 -2.228 -21.277 1.00 83.69 67 ARG A CA 1
ATOM 509 C C . ARG A 1 67 ? 14.099 -2.717 -19.833 1.00 83.69 67 ARG A C 1
ATOM 511 O O . ARG A 1 67 ? 13.067 -3.030 -19.254 1.00 83.69 67 ARG A O 1
ATOM 518 N N . GLN A 1 68 ? 15.288 -2.698 -19.232 1.00 86.06 68 GLN A N 1
ATOM 519 C CA . GLN A 1 68 ? 15.462 -3.059 -17.821 1.00 86.06 68 GLN A CA 1
ATOM 520 C C . GLN A 1 68 ? 14.674 -2.133 -16.890 1.00 86.06 68 GLN A C 1
ATOM 522 O O . GLN A 1 68 ? 14.083 -2.587 -15.911 1.00 86.06 68 GLN A O 1
ATOM 527 N N . LEU A 1 69 ? 14.638 -0.833 -17.192 1.00 89.88 69 LEU A N 1
ATOM 528 C CA . LEU A 1 69 ? 13.855 0.124 -16.420 1.00 89.88 69 LEU A CA 1
ATOM 529 C C . LEU A 1 69 ? 12.354 -0.144 -16.561 1.00 89.88 69 LEU A C 1
ATOM 531 O O . LEU A 1 69 ? 11.652 -0.133 -15.555 1.00 89.88 69 LEU A O 1
ATOM 535 N N . LEU A 1 70 ? 11.871 -0.429 -17.773 1.00 89.69 70 LEU A N 1
ATOM 536 C CA . LEU A 1 70 ? 10.470 -0.780 -18.019 1.00 89.69 70 LEU A CA 1
ATOM 537 C C . LEU A 1 70 ? 10.066 -2.055 -17.273 1.00 89.69 70 LEU A C 1
ATOM 539 O O . LEU A 1 70 ? 9.043 -2.055 -16.593 1.00 89.69 70 LEU A O 1
ATOM 543 N N . GLU A 1 71 ? 10.890 -3.102 -17.320 1.00 91.19 71 GLU A N 1
ATOM 544 C CA . GLU A 1 71 ? 10.663 -4.340 -16.563 1.00 91.19 71 GLU A CA 1
ATOM 545 C C . GLU A 1 71 ? 10.636 -4.084 -15.051 1.00 91.19 71 GLU A C 1
ATOM 547 O O . GLU A 1 71 ? 9.758 -4.583 -14.344 1.00 91.19 71 GLU A O 1
ATOM 552 N N . LYS A 1 72 ? 11.555 -3.255 -14.541 1.00 94.81 72 LYS A N 1
ATOM 553 C CA . LYS A 1 72 ? 11.597 -2.894 -13.120 1.00 94.81 72 LYS A CA 1
ATOM 554 C C . LYS A 1 72 ? 10.363 -2.101 -12.698 1.00 94.81 72 LYS A C 1
ATOM 556 O O . LYS A 1 72 ? 9.788 -2.398 -11.654 1.00 94.81 72 LYS A O 1
ATOM 561 N N . VAL A 1 73 ? 9.946 -1.120 -13.498 1.00 95.19 73 VAL A N 1
ATOM 562 C CA . VAL A 1 73 ? 8.732 -0.335 -13.240 1.00 95.19 73 VAL A CA 1
ATOM 563 C C . VAL A 1 73 ? 7.509 -1.247 -13.252 1.00 95.19 73 VAL A C 1
ATOM 565 O O . VAL A 1 73 ? 6.723 -1.196 -12.314 1.00 95.19 73 VAL A O 1
ATOM 568 N N . GLN A 1 74 ? 7.387 -2.140 -14.235 1.00 93.44 74 GLN A N 1
ATOM 569 C CA . GLN A 1 74 ? 6.285 -3.099 -14.308 1.00 93.44 74 GLN A CA 1
ATOM 570 C C . GLN A 1 74 ? 6.242 -4.030 -13.084 1.00 93.44 74 GLN A C 1
ATOM 572 O O . GLN A 1 74 ? 5.172 -4.253 -12.515 1.00 93.44 74 GLN A O 1
ATOM 577 N N . ASN A 1 75 ? 7.394 -4.534 -12.636 1.00 93.81 75 ASN A N 1
ATOM 578 C CA . ASN A 1 75 ? 7.497 -5.351 -11.424 1.00 93.81 75 ASN A CA 1
ATOM 579 C C . ASN A 1 75 ? 7.092 -4.554 -10.166 1.00 93.81 75 ASN A C 1
ATOM 581 O O . ASN A 1 75 ? 6.328 -5.039 -9.326 1.00 93.81 75 ASN A O 1
ATOM 585 N N . MET A 1 76 ? 7.525 -3.294 -10.063 1.00 94.75 76 MET A N 1
ATOM 586 C CA . MET A 1 76 ? 7.101 -2.402 -8.982 1.00 94.75 76 MET A CA 1
ATOM 587 C C . MET A 1 76 ? 5.594 -2.143 -9.019 1.00 94.75 76 MET A C 1
ATOM 589 O O . MET A 1 76 ? 4.959 -2.174 -7.970 1.00 94.75 76 MET A O 1
ATOM 593 N N . THR A 1 77 ? 4.995 -1.954 -10.196 1.00 94.62 77 THR A N 1
ATOM 594 C CA . THR A 1 77 ? 3.542 -1.789 -10.332 1.00 94.62 77 THR A CA 1
ATOM 595 C C . THR A 1 77 ? 2.789 -3.004 -9.791 1.00 94.62 77 THR A C 1
ATOM 597 O O . THR A 1 77 ? 1.844 -2.840 -9.023 1.00 94.62 77 THR A O 1
ATOM 600 N N . GLN A 1 78 ? 3.235 -4.220 -10.113 1.00 94.94 78 GLN A N 1
ATOM 601 C CA . GLN A 1 78 ? 2.642 -5.449 -9.569 1.00 94.94 78 GLN A CA 1
ATOM 602 C C . GLN A 1 78 ? 2.820 -5.542 -8.049 1.00 94.94 78 GLN A C 1
ATOM 604 O O . GLN A 1 78 ? 1.882 -5.874 -7.325 1.00 94.94 78 GLN A O 1
ATOM 609 N N . SER A 1 79 ? 4.006 -5.193 -7.548 1.00 96.44 79 SER A N 1
ATOM 610 C CA . SER A 1 79 ? 4.289 -5.178 -6.110 1.00 96.44 79 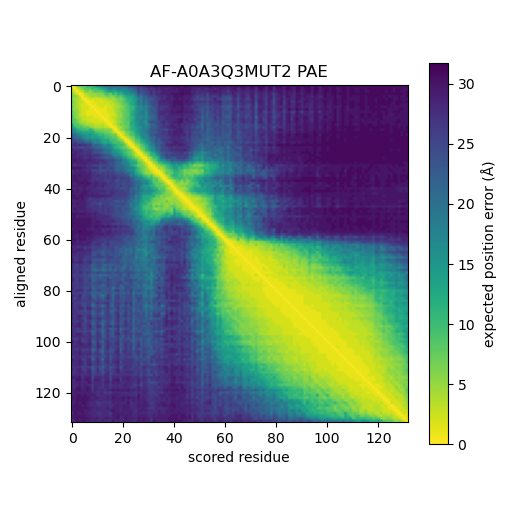SER A CA 1
ATOM 611 C C . SER A 1 79 ? 3.396 -4.184 -5.359 1.00 96.44 79 SER A C 1
ATOM 613 O O . SER A 1 79 ? 2.909 -4.505 -4.277 1.00 96.44 79 SER A O 1
ATOM 615 N N . ILE A 1 80 ? 3.126 -3.013 -5.945 1.00 95.50 80 ILE A N 1
ATOM 616 C CA . ILE A 1 80 ? 2.209 -2.007 -5.390 1.00 95.50 80 ILE A CA 1
ATOM 617 C C . ILE A 1 80 ? 0.776 -2.543 -5.346 1.00 95.50 80 ILE A C 1
ATOM 619 O O . ILE A 1 80 ? 0.111 -2.377 -4.332 1.00 95.50 80 ILE A O 1
ATOM 623 N N . GLN A 1 81 ? 0.308 -3.233 -6.389 1.00 96.75 81 GLN A N 1
ATOM 624 C CA . GLN A 1 81 ? -1.032 -3.835 -6.390 1.00 96.75 81 GLN A CA 1
ATOM 625 C C . GLN A 1 81 ? -1.191 -4.891 -5.288 1.00 96.75 81 GLN A C 1
ATOM 627 O O . GLN A 1 81 ? -2.206 -4.928 -4.595 1.00 96.75 81 GLN A O 1
ATOM 632 N N . VAL A 1 82 ? -0.177 -5.736 -5.085 1.00 97.31 82 VAL A N 1
ATOM 633 C CA . VAL A 1 82 ? -0.184 -6.723 -3.993 1.00 97.31 82 VAL A CA 1
ATOM 634 C C . VAL A 1 82 ? -0.134 -6.035 -2.628 1.00 97.31 82 VAL A C 1
ATOM 636 O O . VAL A 1 82 ? -0.789 -6.490 -1.688 1.00 97.31 82 VAL A O 1
ATOM 639 N N . LEU A 1 83 ? 0.641 -4.955 -2.503 1.00 97.69 83 LEU A N 1
ATOM 640 C CA . LEU A 1 83 ? 0.715 -4.173 -1.274 1.00 97.69 83 LEU A CA 1
ATOM 641 C C . LEU A 1 83 ? -0.639 -3.542 -0.943 1.00 97.69 83 LEU A C 1
ATOM 643 O O . LEU A 1 83 ? -1.101 -3.706 0.176 1.00 97.69 83 LEU A O 1
ATOM 647 N N . ASP A 1 84 ? -1.299 -2.927 -1.920 1.00 97.31 84 ASP A N 1
ATOM 648 C CA . ASP A 1 84 ? -2.626 -2.324 -1.774 1.00 97.31 84 ASP A CA 1
ATOM 649 C C . ASP A 1 84 ? -3.665 -3.350 -1.292 1.00 97.31 84 ASP A C 1
ATOM 651 O O . ASP A 1 84 ? -4.350 -3.139 -0.291 1.00 97.31 84 ASP A O 1
ATOM 655 N N . GLN A 1 85 ? -3.684 -4.545 -1.895 1.00 97.69 85 GLN A N 1
ATOM 656 C CA . GLN A 1 85 ? -4.543 -5.644 -1.439 1.00 97.69 85 GLN A CA 1
ATOM 657 C C . GLN A 1 85 ? -4.261 -6.076 0.007 1.00 97.69 85 GLN A C 1
ATOM 659 O O . GLN A 1 85 ? -5.181 -6.447 0.742 1.00 97.69 85 GLN A O 1
ATOM 664 N N . ARG A 1 86 ? -2.990 -6.081 0.430 1.00 97.50 86 ARG A N 1
ATOM 665 C CA . ARG A 1 86 ? -2.625 -6.378 1.823 1.00 97.50 86 ARG A CA 1
ATOM 666 C C . ARG A 1 86 ? -3.078 -5.260 2.749 1.00 97.50 86 ARG A C 1
ATOM 668 O O . ARG A 1 86 ? -3.775 -5.555 3.710 1.00 97.50 86 ARG A O 1
ATOM 675 N N . THR A 1 87 ? -2.782 -4.008 2.415 1.00 97.56 87 THR A N 1
ATOM 676 C CA . THR A 1 87 ? -3.195 -2.836 3.190 1.00 97.56 87 THR A CA 1
ATOM 677 C C . THR A 1 87 ? -4.710 -2.794 3.373 1.00 97.56 87 THR A C 1
ATOM 679 O O . THR A 1 87 ? -5.176 -2.597 4.490 1.00 97.56 87 THR A O 1
ATOM 682 N N . GLN A 1 88 ? -5.490 -3.080 2.329 1.00 97.31 88 GLN A N 1
ATOM 683 C CA . GLN A 1 88 ? -6.948 -3.158 2.421 1.00 97.31 88 GLN A CA 1
ATOM 684 C C . GLN A 1 88 ? -7.407 -4.230 3.426 1.00 97.31 88 GLN A C 1
ATOM 686 O O . GLN A 1 88 ? -8.314 -3.985 4.223 1.00 97.31 88 GLN A O 1
ATOM 691 N N . ARG A 1 89 ? -6.786 -5.419 3.414 1.00 97.94 89 ARG A N 1
ATOM 692 C CA . ARG A 1 89 ? -7.101 -6.494 4.373 1.00 97.94 89 ARG A CA 1
ATOM 693 C C . ARG A 1 89 ? -6.690 -6.138 5.796 1.00 97.94 89 ARG A C 1
ATOM 695 O O . ARG A 1 89 ? -7.455 -6.408 6.719 1.00 97.94 89 ARG A O 1
ATOM 702 N N . ASP A 1 90 ? -5.523 -5.532 5.967 1.00 98.00 90 ASP A N 1
ATOM 703 C CA . ASP A 1 90 ? -5.014 -5.132 7.278 1.00 98.00 90 ASP A CA 1
ATOM 704 C C . ASP A 1 90 ? -5.908 -4.050 7.896 1.00 98.00 90 ASP A C 1
ATOM 706 O O . ASP A 1 90 ? -6.267 -4.147 9.068 1.00 98.00 90 ASP A O 1
ATOM 710 N N . LEU A 1 91 ? -6.364 -3.079 7.097 1.00 98.31 91 LEU A N 1
ATOM 711 C CA . LEU A 1 91 ? -7.333 -2.072 7.538 1.00 98.31 91 LEU A CA 1
ATOM 712 C C . LEU A 1 91 ? -8.647 -2.715 7.996 1.00 98.31 91 LEU A C 1
ATOM 714 O O . LEU A 1 91 ? -9.125 -2.414 9.087 1.00 98.31 91 LEU A O 1
ATOM 718 N N . GLN A 1 92 ? -9.194 -3.655 7.219 1.00 97.38 92 GLN A N 1
ATOM 719 C CA . GLN A 1 92 ? -10.402 -4.389 7.615 1.00 97.38 92 GLN A CA 1
ATOM 720 C C . GLN A 1 92 ? -10.205 -5.205 8.898 1.00 97.38 92 GLN A C 1
ATOM 722 O O . GLN A 1 92 ? -11.134 -5.354 9.694 1.00 97.38 92 GLN A O 1
ATOM 727 N N . TYR A 1 93 ? -9.019 -5.777 9.099 1.00 97.94 93 TYR A N 1
ATOM 728 C CA . TYR A 1 93 ? -8.697 -6.506 10.320 1.00 97.94 93 TYR A CA 1
ATOM 729 C C . TYR A 1 93 ? -8.663 -5.568 11.534 1.00 97.94 93 TYR A C 1
ATOM 731 O O . TYR A 1 93 ? -9.283 -5.870 12.555 1.00 97.94 93 TYR A O 1
ATOM 739 N N . VAL A 1 94 ? -7.997 -4.417 11.406 1.00 98.25 94 VAL A N 1
ATOM 740 C CA . VAL A 1 94 ? -7.924 -3.398 12.462 1.00 98.25 94 VAL A CA 1
ATOM 741 C C . VAL A 1 94 ? -9.312 -2.865 12.814 1.00 98.25 94 VAL A C 1
ATOM 743 O O . VAL A 1 94 ? -9.641 -2.791 13.994 1.00 98.25 94 VAL A O 1
ATOM 746 N N . GLU A 1 95 ? -10.155 -2.577 11.822 1.00 97.75 95 GLU A N 1
ATOM 747 C CA . GLU A 1 95 ? -11.528 -2.105 12.038 1.00 97.75 95 GLU A CA 1
ATOM 748 C C . GLU A 1 95 ? -12.370 -3.131 12.817 1.00 97.75 95 GLU A C 1
ATOM 750 O O . GLU A 1 95 ? -13.030 -2.801 13.805 1.00 97.75 95 GLU A O 1
ATOM 755 N N . LYS A 1 96 ? -12.303 -4.415 12.440 1.00 97.50 96 LYS A N 1
ATOM 756 C CA . LYS A 1 96 ? -13.001 -5.487 13.172 1.00 97.50 96 LYS A CA 1
ATOM 757 C C . LYS A 1 96 ? -12.507 -5.612 14.609 1.00 97.50 96 LYS A C 1
ATOM 759 O O . LYS A 1 96 ? -13.315 -5.772 15.525 1.00 97.50 96 LYS A O 1
ATOM 764 N N . MET A 1 97 ? -11.193 -5.539 14.802 1.00 97.88 97 MET A N 1
ATOM 765 C CA . MET A 1 97 ? -10.581 -5.587 16.125 1.00 97.88 97 MET A CA 1
ATOM 766 C C . MET A 1 97 ? -11.023 -4.395 16.984 1.00 97.88 97 MET A C 1
ATOM 768 O O . MET A 1 97 ? -11.339 -4.580 18.157 1.00 97.88 97 MET A O 1
ATOM 772 N N . GLU A 1 98 ? -11.123 -3.195 16.412 1.00 97.81 98 GLU A N 1
ATOM 773 C CA . GLU A 1 98 ? -11.624 -2.006 17.107 1.00 97.81 98 GLU A CA 1
ATOM 774 C C . GLU A 1 98 ? -13.058 -2.212 17.618 1.00 97.81 98 GLU A C 1
ATOM 776 O O . GLU A 1 98 ? -13.346 -1.960 18.789 1.00 97.81 98 GLU A O 1
ATOM 781 N N . VAL A 1 99 ? -13.954 -2.735 16.774 1.00 97.38 99 VAL A N 1
ATOM 782 C CA . VAL A 1 99 ? -15.343 -3.034 17.166 1.00 97.38 99 VAL A CA 1
ATOM 783 C C . VAL A 1 99 ? -15.389 -4.043 18.315 1.00 97.38 99 VAL A C 1
ATOM 785 O O . VAL A 1 99 ? -16.150 -3.867 19.271 1.00 97.38 99 VAL A O 1
ATOM 788 N N . GLN A 1 100 ? -14.558 -5.086 18.261 1.00 97.25 100 GLN A N 1
ATOM 789 C CA . GLN A 1 100 ? -14.464 -6.073 19.337 1.00 97.25 100 GLN A CA 1
ATOM 790 C C . GLN A 1 100 ? -13.955 -5.455 20.643 1.00 97.25 100 GLN A C 1
ATOM 792 O O . GLN A 1 100 ? -14.514 -5.743 21.703 1.00 97.25 100 GLN A O 1
ATOM 797 N N . LEU A 1 101 ? -12.943 -4.585 20.579 1.00 97.81 101 LEU A N 1
ATOM 798 C CA . LEU A 1 101 ? -12.401 -3.886 21.745 1.00 97.81 101 LEU A CA 1
ATOM 799 C C . LEU A 1 101 ? -13.435 -2.954 22.380 1.00 97.81 101 LEU A C 1
ATOM 801 O O . LEU A 1 101 ? -13.615 -3.000 23.594 1.00 97.81 101 LEU A O 1
ATOM 805 N N . ARG A 1 102 ? -14.190 -2.196 21.576 1.00 97.69 102 ARG A N 1
ATOM 806 C CA . ARG A 1 102 ? -15.316 -1.382 22.068 1.00 97.69 102 ARG A CA 1
ATOM 807 C C . ARG A 1 102 ? -16.379 -2.252 22.743 1.00 97.69 102 ARG A C 1
ATOM 809 O O . ARG A 1 102 ? -16.869 -1.932 23.824 1.00 97.69 102 ARG A O 1
ATOM 816 N N . GLY A 1 103 ? -16.713 -3.397 22.145 1.00 97.12 103 GLY A N 1
ATOM 817 C CA . GLY A 1 103 ? -17.628 -4.367 22.748 1.00 97.12 103 GLY A CA 1
ATOM 818 C C . 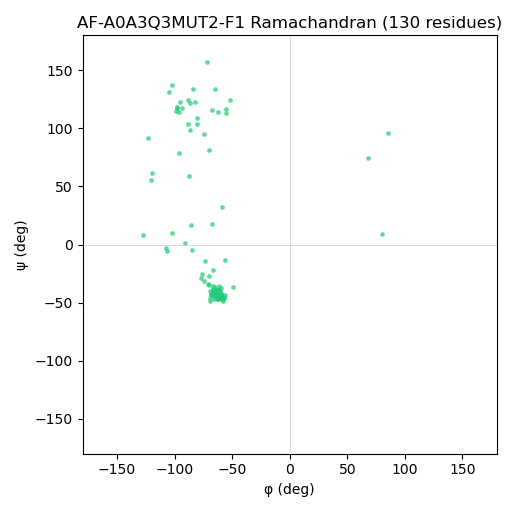GLY A 1 103 ? -17.119 -4.901 24.091 1.00 97.12 103 GLY A C 1
ATOM 819 O O . GLY A 1 103 ? -17.884 -5.027 25.046 1.00 97.12 103 GLY A O 1
ATOM 820 N N . LEU A 1 104 ? -15.821 -5.174 24.198 1.00 97.75 104 LEU A N 1
ATOM 821 C CA . LEU A 1 104 ? -15.197 -5.619 25.439 1.00 97.75 104 LEU A CA 1
ATOM 822 C C . LEU A 1 104 ? -15.198 -4.516 26.511 1.00 97.75 104 LEU A C 1
ATOM 824 O O . LEU A 1 104 ? -15.541 -4.788 27.660 1.00 97.75 104 LEU A O 1
ATOM 828 N N . GLU A 1 105 ? -14.894 -3.277 26.131 1.00 97.25 105 GLU A N 1
ATOM 829 C CA . GLU A 1 105 ? -14.931 -2.103 27.009 1.00 97.25 105 GLU A CA 1
ATOM 830 C C . GLU A 1 105 ? -16.319 -1.908 27.635 1.00 97.25 105 GLU A C 1
ATOM 832 O O . GLU A 1 105 ? -16.440 -1.749 28.852 1.00 97.25 105 GLU A O 1
ATOM 837 N N . THR A 1 106 ? -17.389 -2.011 26.837 1.00 97.31 106 THR A N 1
ATOM 838 C CA . THR A 1 106 ? -18.761 -1.887 27.363 1.00 97.31 106 THR A CA 1
ATOM 839 C C . THR A 1 106 ? -19.100 -2.969 28.389 1.00 97.31 106 THR A C 1
ATOM 841 O O . THR A 1 106 ? -19.706 -2.672 29.420 1.00 97.31 106 THR A O 1
ATOM 844 N N . LYS A 1 107 ? -18.660 -4.213 28.160 1.00 96.94 107 LYS A N 1
ATOM 845 C CA . LYS A 1 107 ? -18.850 -5.314 29.114 1.00 96.94 107 LYS A CA 1
ATOM 846 C C . LYS A 1 107 ? -18.081 -5.074 30.409 1.00 96.94 107 LYS A C 1
ATOM 848 O O . LYS A 1 107 ? -18.638 -5.292 31.481 1.00 96.94 107 LYS A O 1
ATOM 853 N N . PHE A 1 108 ? -16.837 -4.601 30.330 1.00 97.75 108 PHE A N 1
ATOM 854 C CA . PHE A 1 108 ? -16.061 -4.254 31.523 1.00 97.75 108 PHE A CA 1
ATOM 855 C C . PHE A 1 108 ? -16.733 -3.151 32.335 1.00 97.75 108 PHE A C 1
ATOM 857 O O . PHE A 1 108 ? -16.885 -3.300 33.547 1.00 97.75 108 PHE A O 1
ATOM 864 N N . ARG A 1 109 ? -17.222 -2.100 31.672 1.00 96.62 109 ARG A N 1
ATOM 865 C CA . ARG A 1 109 ? -17.962 -1.023 32.334 1.00 96.62 109 ARG A CA 1
ATOM 866 C C . ARG A 1 109 ? -19.225 -1.536 33.028 1.00 96.62 109 ARG A C 1
ATOM 868 O O . ARG A 1 109 ? -19.479 -1.189 34.177 1.00 96.62 109 ARG A O 1
ATOM 875 N N . GLN A 1 110 ? -19.982 -2.416 32.374 1.00 96.62 110 GLN A N 1
ATOM 876 C CA . GLN A 1 110 ? -21.164 -3.036 32.973 1.00 96.62 110 GLN A CA 1
ATOM 877 C C . GLN A 1 110 ? -20.807 -3.879 34.207 1.00 96.62 110 GLN A C 1
ATOM 879 O O . GLN A 1 110 ? -21.516 -3.844 35.214 1.00 96.62 110 GLN A O 1
ATOM 884 N N . VAL A 1 111 ? -19.717 -4.647 34.151 1.00 97.06 111 VAL A N 1
ATOM 885 C CA . VAL A 1 111 ? -19.231 -5.429 35.297 1.00 97.06 111 VAL A CA 1
ATOM 886 C C . VAL A 1 111 ? -18.812 -4.509 36.447 1.00 97.06 111 VAL A C 1
ATOM 888 O O . VAL A 1 111 ? -19.174 -4.777 37.592 1.00 97.06 111 VAL A O 1
ATOM 891 N N . GLU A 1 112 ? -18.121 -3.406 36.159 1.00 96.06 112 GLU A N 1
ATOM 892 C CA . GLU A 1 112 ? -17.718 -2.415 37.160 1.00 96.06 112 GLU A CA 1
ATOM 893 C C . GLU A 1 112 ? -18.932 -1.754 37.836 1.00 96.06 112 GLU A C 1
ATOM 895 O O . GLU A 1 112 ? -18.991 -1.660 39.065 1.00 96.06 112 GLU A O 1
ATOM 900 N N . GLU A 1 113 ? -19.930 -1.334 37.057 1.00 95.38 113 GLU A N 1
ATOM 901 C CA . GLU A 1 113 ? -21.160 -0.728 37.577 1.00 95.38 113 GLU A CA 1
ATOM 902 C C . GLU A 1 113 ? -21.956 -1.721 38.440 1.00 95.38 113 GLU A C 1
ATOM 904 O O . GLU A 1 113 ? -22.365 -1.380 39.554 1.00 95.38 113 GLU A O 1
ATOM 909 N N . ASN A 1 114 ? -22.105 -2.971 37.989 1.00 95.06 114 ASN A N 1
ATOM 910 C CA . ASN A 1 114 ? -22.735 -4.036 38.774 1.00 95.06 114 ASN A CA 1
ATOM 911 C C . ASN A 1 114 ? -21.987 -4.302 40.085 1.00 95.06 114 ASN A C 1
ATOM 913 O O . ASN A 1 114 ? -22.609 -4.471 41.136 1.00 95.06 114 ASN A O 1
ATOM 917 N N . HIS A 1 115 ? -20.654 -4.318 40.044 1.00 95.25 115 HIS A N 1
ATOM 918 C CA . HIS A 1 115 ? -19.830 -4.510 41.230 1.00 95.25 115 HIS A CA 1
ATOM 919 C C . HIS A 1 115 ? -20.040 -3.380 42.248 1.00 95.25 115 HIS A C 1
ATOM 921 O O . HIS A 1 115 ? -20.321 -3.657 43.416 1.00 95.25 115 HIS A O 1
ATOM 927 N N . LYS A 1 116 ? -20.019 -2.113 41.806 1.00 93.50 116 LYS A N 1
ATOM 928 C CA . LYS A 1 116 ? -20.306 -0.944 42.661 1.00 93.50 116 LYS A CA 1
ATOM 929 C C . LYS A 1 116 ? -21.703 -1.011 43.280 1.00 93.50 116 LYS A C 1
ATOM 931 O O . LYS A 1 116 ? -21.859 -0.764 44.476 1.00 93.50 116 LYS A O 1
ATOM 936 N N . GLN A 1 117 ? -22.716 -1.377 42.494 1.00 93.19 117 GLN A N 1
ATOM 937 C CA . GLN A 1 117 ? -24.084 -1.533 42.997 1.00 93.19 117 GLN A CA 1
ATOM 938 C C . GLN A 1 117 ? -24.196 -2.648 44.042 1.00 93.19 117 GLN A C 1
ATOM 940 O O . GLN A 1 117 ? -24.870 -2.469 45.058 1.00 93.19 117 GLN A O 1
ATOM 945 N N . ASN A 1 118 ? -23.544 -3.790 43.818 1.00 92.94 118 ASN A N 1
ATOM 946 C CA . ASN A 1 118 ? -23.555 -4.906 44.763 1.00 92.94 118 ASN A CA 1
ATOM 947 C C . ASN A 1 118 ? -22.872 -4.537 46.081 1.00 92.94 118 ASN A C 1
ATOM 949 O O . ASN A 1 118 ? -23.431 -4.807 47.142 1.00 92.94 118 ASN A O 1
ATOM 953 N N . ILE A 1 119 ? -21.735 -3.842 46.020 1.00 92.25 119 ILE A N 1
ATOM 954 C CA . ILE A 1 119 ? -21.056 -3.313 47.206 1.00 92.25 119 ILE A CA 1
ATOM 955 C C . ILE A 1 119 ? -21.983 -2.372 47.989 1.00 92.25 119 ILE A C 1
ATOM 957 O O . ILE A 1 119 ? -22.158 -2.540 49.195 1.00 92.25 119 ILE A O 1
ATOM 961 N N . ALA A 1 120 ? -22.633 -1.416 47.319 1.00 89.44 120 ALA A N 1
ATOM 962 C CA . ALA A 1 120 ? -23.543 -0.476 47.976 1.00 89.44 120 ALA A CA 1
ATOM 963 C C . ALA A 1 120 ? -24.729 -1.181 48.662 1.00 89.44 120 ALA A C 1
ATOM 965 O O . ALA A 1 120 ? -25.107 -0.831 49.783 1.00 89.44 120 ALA A O 1
ATOM 966 N N . LYS A 1 121 ? -25.299 -2.209 48.018 1.00 90.19 121 LYS A N 1
ATOM 967 C CA . LYS A 1 121 ? -26.354 -3.045 48.614 1.00 90.19 121 LYS A CA 1
ATOM 968 C C . LYS A 1 121 ? -25.842 -3.798 49.840 1.00 90.19 121 LYS A C 1
ATOM 970 O O . LYS A 1 121 ? -26.529 -3.820 50.858 1.00 90.19 121 LYS A O 1
ATOM 975 N N . GLN A 1 122 ? -24.645 -4.376 49.760 1.00 85.12 122 GLN A N 1
ATOM 976 C CA . GLN A 1 122 ? -24.039 -5.123 50.858 1.00 85.12 122 GLN A CA 1
ATOM 977 C C . GLN A 1 122 ? -23.782 -4.228 52.079 1.00 85.12 122 GLN A C 1
ATOM 979 O O . GLN A 1 122 ? -24.165 -4.602 53.187 1.00 85.12 122 GLN A O 1
ATOM 984 N N . TYR A 1 123 ? -23.257 -3.013 51.881 1.00 85.88 123 TYR A N 1
ATOM 985 C CA . TYR A 1 123 ? -23.110 -2.028 52.959 1.00 85.88 123 TYR A CA 1
ATOM 986 C C . TYR A 1 123 ? -24.450 -1.653 53.601 1.00 85.88 123 TYR A C 1
ATOM 988 O O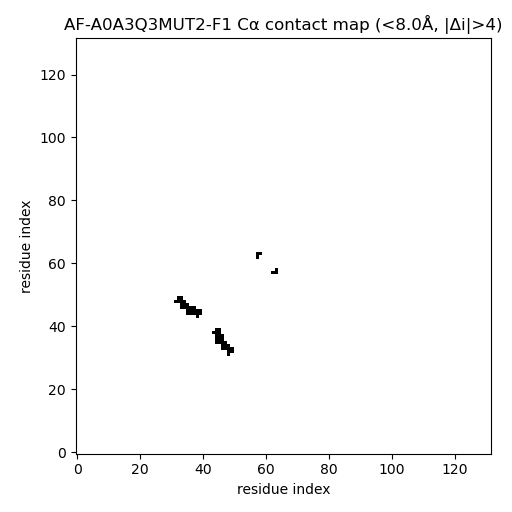 . TYR A 1 123 ? -24.544 -1.608 54.825 1.00 85.88 123 TYR A O 1
ATOM 996 N N . LYS A 1 124 ? -25.503 -1.436 52.799 1.00 85.81 124 LYS A N 1
ATOM 997 C CA . LYS A 1 124 ? -26.845 -1.111 53.311 1.00 85.81 124 LYS A CA 1
ATOM 998 C C . LYS A 1 124 ? -27.427 -2.239 54.170 1.00 85.81 124 LYS A C 1
ATOM 1000 O O . LYS A 1 124 ? -28.033 -1.975 55.205 1.00 85.81 124 LYS A O 1
ATOM 1005 N N . VAL A 1 125 ? -27.250 -3.493 53.755 1.00 87.00 125 VAL A N 1
ATOM 1006 C CA . VAL A 1 125 ? -27.682 -4.658 54.543 1.00 87.00 125 VAL A CA 1
ATOM 1007 C C . VAL A 1 125 ? -26.889 -4.743 55.847 1.00 87.00 125 VAL A C 1
ATOM 1009 O O . VAL A 1 125 ? -27.482 -4.895 56.911 1.00 87.00 125 VAL A O 1
ATOM 1012 N N . GLN A 1 126 ? -25.568 -4.571 55.791 1.00 81.50 126 GLN A N 1
ATOM 1013 C CA . GLN A 1 126 ? -24.711 -4.629 56.974 1.00 81.50 126 GLN A CA 1
ATOM 1014 C C . GLN A 1 126 ? -25.032 -3.519 57.987 1.00 81.50 126 GLN A C 1
ATOM 1016 O O . GLN A 1 126 ? -25.071 -3.787 59.186 1.00 81.50 126 GLN A O 1
ATOM 1021 N N . SER A 1 127 ? -25.341 -2.299 57.529 1.00 78.56 127 SER A N 1
ATOM 1022 C CA . SER A 1 127 ? -25.767 -1.213 58.420 1.00 78.56 127 SER A CA 1
ATOM 1023 C C . SER A 1 127 ? -27.117 -1.482 59.085 1.00 78.56 127 SER A C 1
ATOM 1025 O O . SER A 1 127 ? -27.295 -1.128 60.244 1.00 78.56 127 SER A O 1
ATOM 1027 N N . LEU A 1 128 ? -28.054 -2.123 58.375 1.00 80.19 128 LEU A N 1
ATOM 1028 C CA . LEU A 1 128 ? -29.365 -2.474 58.931 1.00 80.19 128 LEU A CA 1
ATOM 1029 C C . LEU A 1 128 ? -29.251 -3.567 60.000 1.00 80.19 128 LEU A C 1
ATOM 1031 O O . LEU A 1 128 ? -29.898 -3.472 61.038 1.00 80.19 128 LEU A O 1
ATOM 1035 N N . ILE A 1 129 ? -28.394 -4.567 59.777 1.00 82.62 129 ILE A N 1
ATOM 1036 C CA . ILE A 1 129 ? -28.132 -5.627 60.761 1.00 82.62 129 ILE A CA 1
ATOM 1037 C C . ILE A 1 129 ? -27.438 -5.059 62.006 1.00 82.62 129 ILE A C 1
ATOM 1039 O O . ILE A 1 129 ? -27.765 -5.458 63.112 1.00 82.62 129 ILE A O 1
ATOM 1043 N N . SER A 1 130 ? -26.514 -4.106 61.849 1.00 73.25 130 SER A N 1
ATOM 1044 C CA . SER A 1 130 ? -25.807 -3.493 62.984 1.00 73.25 130 SER A CA 1
ATOM 1045 C C . SER A 1 130 ? -26.658 -2.511 63.802 1.00 73.25 130 SER A C 1
ATOM 1047 O O . SER A 1 130 ? -26.224 -2.100 64.876 1.00 73.25 130 SER A O 1
ATOM 1049 N N . SER A 1 131 ? -27.814 -2.081 63.286 1.00 68.25 131 SER A N 1
ATOM 1050 C CA . SER A 1 131 ? -28.739 -1.164 63.973 1.00 68.25 131 SER A CA 1
ATOM 1051 C C . SER A 1 131 ? -29.809 -1.868 64.815 1.00 68.25 131 SER A C 1
ATOM 1053 O O . SER A 1 131 ? -30.659 -1.188 65.389 1.00 68.25 131 SER A O 1
ATOM 1055 N N . HIS A 1 132 ? -29.783 -3.201 64.857 1.00 54.03 132 HIS A N 1
ATOM 1056 C CA . HIS A 1 132 ? -30.768 -4.048 65.520 1.00 54.03 132 HIS A CA 1
ATOM 1057 C C . HIS A 1 132 ? -30.124 -4.897 66.615 1.00 54.03 132 HIS A C 1
ATOM 1059 O O . HIS A 1 132 ? -30.849 -5.192 67.592 1.00 54.03 132 HIS A O 1
#

Nearest PDB structures (foldseek):
  6r10-assembly1_G  TM=2.826E-01  e=6.875E+00  Thermus thermophilus HB8